Protein AF-A0A925E6M3-F1 (afdb_monomer_lite)

pLDDT: mean 91.38, std 10.56, range [44.16, 97.75]

Secondary structure (DSSP, 8-state):
--S-S---------SS---HHHHHHHHHHH-SS--------HHHHHHHHTT-HHHHHHHHHHHHHHH-------HHHHHHH------HHHHHHH-

Structure (mmCIF, N/CA/C/O backbone):
data_AF-A0A925E6M3-F1
#
_entry.id   AF-A0A925E6M3-F1
#
loop_
_atom_site.group_PDB
_atom_site.id
_atom_site.type_symbol
_atom_site.label_atom_id
_atom_site.label_alt_id
_atom_site.label_comp_id
_atom_site.label_asym_id
_atom_site.label_entity_id
_atom_site.label_seq_id
_atom_site.pdbx_PDB_ins_code
_atom_site.Cartn_x
_atom_site.Cartn_y
_atom_site.Cartn_z
_atom_site.occupancy
_atom_site.B_iso_or_equiv
_atom_site.auth_seq_id
_atom_site.auth_comp_id
_atom_site.auth_asym_id
_atom_site.auth_atom_id
_atom_site.pdbx_PDB_model_num
ATOM 1 N N . GLN A 1 1 ? -27.900 31.670 10.763 1.00 44.34 1 GLN A N 1
ATOM 2 C CA . GLN A 1 1 ? -26.768 30.848 11.242 1.00 44.34 1 GLN A CA 1
ATOM 3 C C . GLN A 1 1 ? -25.836 30.634 10.064 1.00 44.34 1 GLN A C 1
ATOM 5 O O . GLN A 1 1 ? -26.324 30.383 8.970 1.00 44.34 1 GLN A O 1
ATOM 10 N N . SER A 1 2 ? -24.542 30.883 10.255 1.00 44.16 2 SER A N 1
ATOM 11 C CA . SER A 1 2 ? -23.526 30.906 9.200 1.00 44.16 2 SER A CA 1
ATOM 12 C C . SER A 1 2 ? -23.365 29.540 8.536 1.00 44.16 2 SER A C 1
ATOM 14 O O . SER A 1 2 ? -23.251 28.530 9.229 1.00 44.16 2 SER A O 1
ATOM 16 N N . ALA A 1 3 ? -23.275 29.514 7.209 1.00 50.78 3 ALA A N 1
ATOM 17 C CA . ALA A 1 3 ? -22.679 28.387 6.508 1.00 50.78 3 ALA A CA 1
ATOM 18 C C . ALA A 1 3 ? -21.225 28.221 7.002 1.00 50.78 3 ALA A C 1
ATOM 20 O O . ALA A 1 3 ? -20.437 29.151 6.851 1.00 50.78 3 ALA A O 1
ATOM 21 N N . GLY A 1 4 ? -20.885 27.081 7.627 1.00 50.38 4 GLY A N 1
ATOM 22 C CA . GLY A 1 4 ? -19.481 26.695 7.858 1.00 50.38 4 GLY A CA 1
ATOM 23 C C . GLY A 1 4 ? -19.028 26.259 9.262 1.00 50.38 4 GLY A C 1
ATOM 24 O O . GLY A 1 4 ? -17.837 26.352 9.527 1.00 50.38 4 GLY A O 1
ATOM 25 N N . SER A 1 5 ? -19.886 25.774 10.167 1.00 57.53 5 SER A N 1
ATOM 26 C CA . SER A 1 5 ? -19.454 25.372 11.527 1.00 57.53 5 SER A CA 1
ATOM 27 C C . SER A 1 5 ? -19.101 23.884 11.733 1.00 57.53 5 SER A C 1
ATOM 29 O O . SER A 1 5 ? -18.763 23.516 12.855 1.00 57.53 5 SER A O 1
ATOM 31 N N . THR A 1 6 ? -19.138 23.014 10.710 1.00 72.56 6 THR A N 1
ATOM 32 C CA . THR A 1 6 ? -18.886 21.560 10.895 1.00 72.56 6 THR A CA 1
ATOM 33 C C . THR A 1 6 ? -18.013 20.897 9.823 1.00 72.56 6 THR A C 1
ATOM 35 O O . THR A 1 6 ? -18.091 19.682 9.644 1.00 72.56 6 THR A O 1
ATOM 38 N N . ASN A 1 7 ? -17.177 21.644 9.098 1.00 86.06 7 ASN A N 1
ATOM 39 C CA . ASN A 1 7 ? -16.215 21.010 8.192 1.00 86.06 7 ASN A CA 1
ATOM 40 C C . ASN A 1 7 ? -15.096 20.363 9.021 1.00 86.06 7 ASN A C 1
ATOM 42 O O . ASN A 1 7 ? -14.427 21.045 9.794 1.00 86.06 7 ASN A O 1
ATOM 46 N N . GLN A 1 8 ? -14.921 19.050 8.877 1.00 89.06 8 GLN A N 1
ATOM 47 C CA . GLN A 1 8 ? -13.865 18.279 9.531 1.00 89.06 8 GLN A CA 1
ATOM 48 C C . GLN A 1 8 ? -13.007 17.601 8.466 1.00 89.06 8 GLN A C 1
ATOM 50 O O . GLN A 1 8 ? -13.529 17.051 7.497 1.00 89.06 8 GLN A O 1
ATOM 55 N N . GLU A 1 9 ? -11.697 17.621 8.672 1.00 92.25 9 GLU A N 1
ATOM 56 C CA . GLU A 1 9 ? -10.733 16.878 7.868 1.00 92.25 9 GLU A CA 1
ATOM 57 C C . GLU A 1 9 ? -10.230 15.674 8.667 1.00 92.25 9 GLU A C 1
ATOM 59 O O . GLU A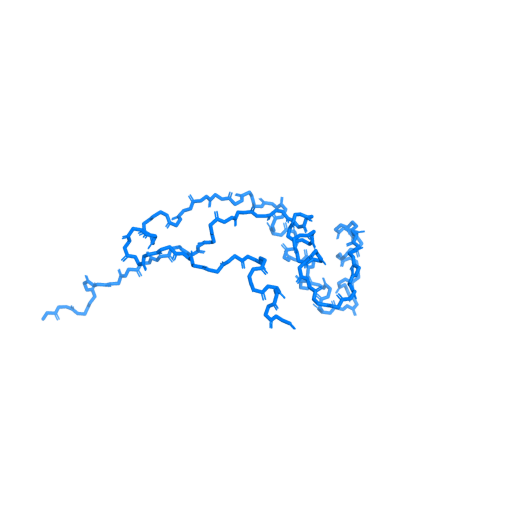 1 9 ? -9.986 15.767 9.878 1.00 92.25 9 GLU A O 1
ATOM 64 N N . TYR A 1 10 ? -10.093 14.542 7.978 1.00 94.50 10 TYR A N 1
ATOM 65 C CA . TYR A 1 10 ? -9.667 13.273 8.554 1.00 94.50 10 TYR A CA 1
ATOM 66 C C . TYR A 1 10 ? -8.610 12.624 7.670 1.00 94.50 10 TYR A C 1
ATOM 68 O O . TYR A 1 10 ? -8.843 12.376 6.486 1.00 94.50 10 TYR A O 1
ATOM 76 N N . THR A 1 11 ? -7.469 12.287 8.265 1.00 94.94 11 THR A N 1
ATOM 77 C CA . THR A 1 11 ? -6.472 11.425 7.627 1.00 94.94 11 THR A CA 1
ATOM 78 C C . THR A 1 11 ? -6.960 9.980 7.682 1.00 94.94 11 THR A C 1
ATOM 80 O O . THR A 1 11 ? -7.442 9.528 8.722 1.00 94.94 11 THR A O 1
ATOM 83 N N . ILE A 1 12 ? -6.869 9.252 6.569 1.00 92.81 12 ILE A N 1
ATOM 84 C CA . ILE A 1 12 ? -7.280 7.846 6.491 1.00 92.81 12 ILE A CA 1
ATOM 85 C C . ILE A 1 12 ? -6.040 6.972 6.322 1.00 92.81 12 ILE A C 1
ATOM 87 O O . ILE A 1 12 ? -5.358 7.061 5.304 1.00 92.81 12 ILE A O 1
ATOM 91 N N . GLN A 1 13 ? -5.783 6.093 7.291 1.00 93.94 13 GLN A N 1
ATOM 92 C CA . GLN A 1 13 ? -4.713 5.095 7.235 1.00 93.94 13 GLN A CA 1
ATOM 93 C C . GLN A 1 13 ? -5.192 3.735 7.739 1.00 93.94 13 GLN A C 1
ATOM 95 O O . GLN A 1 13 ? -6.102 3.633 8.572 1.00 93.94 13 GLN A O 1
ATOM 100 N N . GLY A 1 14 ? -4.559 2.689 7.205 1.00 92.50 14 GLY A N 1
ATOM 101 C CA . GLY A 1 14 ? -4.747 1.306 7.629 1.00 92.50 14 GLY A CA 1
ATOM 102 C C . GLY A 1 14 ? -4.132 1.024 9.001 1.00 92.50 14 GLY A C 1
ATOM 103 O O . GLY A 1 14 ? -3.375 1.824 9.540 1.00 92.50 14 GLY A O 1
ATOM 104 N N . LYS A 1 15 ? -4.460 -0.144 9.565 1.00 91.44 15 LYS A N 1
ATOM 105 C CA . LYS A 1 15 ? -3.902 -0.613 10.847 1.00 91.44 15 LYS A CA 1
ATOM 106 C C . LYS A 1 15 ? -2.434 -1.022 10.761 1.00 91.44 15 LYS A C 1
ATOM 108 O O . LYS A 1 15 ? -1.738 -1.035 11.770 1.00 91.44 15 LYS A O 1
ATOM 113 N N . GLU A 1 16 ? -2.005 -1.395 9.566 1.00 91.06 16 GLU A N 1
ATOM 114 C CA . GLU A 1 16 ? -0.690 -1.938 9.269 1.00 91.06 16 GLU A CA 1
ATOM 115 C C . GLU A 1 16 ? -0.026 -1.013 8.248 1.00 91.06 16 GLU A C 1
ATOM 117 O O . GLU A 1 16 ? -0.671 -0.613 7.274 1.00 91.06 16 GLU A O 1
ATOM 122 N N . SER A 1 17 ? 1.246 -0.687 8.467 1.00 90.44 17 SER A N 1
ATOM 123 C CA . SER A 1 17 ? 2.092 -0.075 7.442 1.00 90.44 17 SER A CA 1
ATOM 124 C C . SER A 1 17 ? 2.930 -1.176 6.804 1.00 90.44 17 SER A C 1
ATOM 126 O O . SER A 1 17 ? 3.342 -2.118 7.483 1.00 90.44 17 SER A O 1
ATOM 128 N N . PHE A 1 18 ? 3.141 -1.074 5.498 1.00 91.56 18 PHE A N 1
ATOM 129 C CA . PHE A 1 18 ? 3.903 -2.047 4.731 1.00 91.56 18 PHE A CA 1
ATOM 130 C C . PHE A 1 18 ? 4.889 -1.322 3.832 1.00 91.56 18 PHE A C 1
ATOM 132 O O . PHE A 1 18 ? 4.517 -0.378 3.128 1.00 91.56 18 PHE A O 1
ATOM 139 N N . ASP A 1 19 ? 6.112 -1.835 3.755 1.00 91.38 19 ASP A N 1
ATOM 140 C CA . ASP A 1 19 ? 6.946 -1.546 2.596 1.00 91.38 19 ASP A CA 1
ATOM 141 C C . ASP A 1 19 ? 6.502 -2.371 1.367 1.00 91.38 19 ASP A C 1
ATOM 143 O O . ASP A 1 19 ? 5.665 -3.281 1.432 1.00 91.38 19 ASP A O 1
ATOM 147 N N . TRP A 1 20 ? 7.076 -2.068 0.200 1.00 91.12 20 TRP A N 1
ATOM 148 C CA . TRP A 1 20 ? 6.753 -2.775 -1.043 1.00 91.12 20 TRP A CA 1
ATOM 149 C C . TRP A 1 20 ? 6.996 -4.284 -0.975 1.00 91.12 20 TRP A C 1
ATOM 151 O O . TRP A 1 20 ? 6.270 -5.057 -1.607 1.00 91.12 20 TRP A O 1
ATOM 161 N N . LYS A 1 21 ? 8.030 -4.716 -0.250 1.00 92.12 21 LYS A N 1
ATOM 162 C CA . LYS A 1 21 ? 8.423 -6.120 -0.139 1.00 92.12 21 LYS A CA 1
ATOM 163 C C . LYS A 1 21 ? 7.449 -6.866 0.765 1.00 92.12 21 LYS A C 1
ATOM 165 O O . LYS A 1 21 ? 7.015 -7.961 0.402 1.00 92.12 21 LYS A O 1
ATOM 170 N N . GLU A 1 22 ? 7.080 -6.277 1.894 1.00 94.44 22 GLU A N 1
ATOM 171 C CA . GLU A 1 22 ? 6.106 -6.820 2.835 1.00 94.44 22 GLU A CA 1
ATOM 172 C C . GLU A 1 22 ? 4.720 -6.902 2.202 1.00 94.44 22 GLU A C 1
ATOM 174 O O . GLU A 1 22 ? 4.128 -7.981 2.188 1.00 94.44 22 GLU A O 1
ATOM 179 N N . ALA A 1 23 ? 4.244 -5.820 1.577 1.00 94.50 23 ALA A N 1
ATOM 180 C CA . ALA A 1 23 ? 2.956 -5.806 0.886 1.00 94.50 23 ALA A CA 1
ATOM 181 C C . ALA A 1 23 ? 2.897 -6.880 -0.211 1.00 94.50 23 ALA A C 1
ATOM 183 O O . ALA A 1 23 ? 1.942 -7.655 -0.284 1.00 94.50 23 ALA A O 1
ATOM 184 N N . SER A 1 24 ? 3.950 -6.985 -1.031 1.00 95.62 24 SER A N 1
ATOM 185 C CA . SER A 1 24 ? 4.031 -7.988 -2.099 1.00 95.62 24 SER A CA 1
ATOM 186 C C . SER A 1 24 ? 4.052 -9.416 -1.548 1.00 95.62 24 SER A C 1
ATOM 188 O O . SER A 1 24 ? 3.380 -10.301 -2.082 1.00 95.62 24 SER A O 1
ATOM 190 N N . LYS A 1 25 ? 4.796 -9.662 -0.463 1.00 95.94 25 LYS A N 1
ATOM 191 C CA . LYS A 1 25 ? 4.834 -10.967 0.209 1.00 95.94 25 LYS A CA 1
ATOM 192 C C . LYS A 1 25 ? 3.461 -11.330 0.778 1.00 95.94 25 LYS A C 1
ATOM 194 O O . LYS A 1 25 ? 2.979 -12.430 0.523 1.00 95.94 25 LYS A O 1
ATOM 199 N N . THR A 1 26 ? 2.817 -10.410 1.493 1.00 96.12 26 THR A N 1
ATOM 200 C CA . THR A 1 26 ? 1.479 -10.610 2.066 1.00 96.12 26 THR A CA 1
ATOM 201 C C . THR A 1 26 ? 0.449 -10.884 0.977 1.00 96.12 26 THR A C 1
ATOM 203 O O . THR A 1 26 ? -0.341 -11.817 1.108 1.00 96.12 26 THR A O 1
ATOM 206 N N . PHE A 1 27 ? 0.489 -10.138 -0.128 1.00 97.12 27 PHE A N 1
ATOM 207 C CA . PHE A 1 27 ? -0.408 -10.356 -1.258 1.00 97.12 27 PHE A CA 1
ATOM 208 C C . PHE A 1 27 ? -0.187 -11.738 -1.889 1.00 97.12 27 PHE A C 1
ATOM 210 O O . PHE A 1 27 ? -1.098 -12.558 -1.955 1.00 97.12 27 PHE A O 1
ATOM 217 N N . THR A 1 28 ? 1.040 -12.045 -2.313 1.00 96.88 28 THR A N 1
ATOM 218 C CA . THR A 1 28 ? 1.335 -13.311 -3.008 1.00 96.88 28 THR A CA 1
ATOM 219 C C . THR A 1 28 ? 1.065 -14.552 -2.159 1.00 96.88 28 THR A C 1
ATOM 221 O O . THR A 1 28 ? 0.630 -15.562 -2.702 1.00 96.88 28 THR A O 1
ATOM 224 N N . ALA A 1 29 ? 1.239 -14.470 -0.836 1.00 95.69 29 ALA A N 1
ATOM 225 C CA . ALA A 1 29 ? 0.930 -15.564 0.084 1.00 95.69 29 ALA A CA 1
ATOM 226 C C . ALA A 1 29 ? -0.577 -15.836 0.253 1.00 95.69 29 ALA A C 1
ATOM 228 O O . ALA A 1 29 ? -0.951 -16.927 0.676 1.00 95.69 29 ALA A O 1
ATOM 229 N N . ASN A 1 30 ? -1.440 -14.859 -0.041 1.00 96.81 30 ASN A N 1
ATOM 230 C CA . ASN A 1 30 ? -2.885 -14.951 0.191 1.00 96.81 30 ASN A CA 1
ATOM 231 C C . ASN A 1 30 ? -3.716 -14.958 -1.102 1.00 96.81 30 ASN A C 1
ATOM 233 O O . ASN A 1 30 ? -4.937 -15.114 -1.043 1.00 96.81 30 ASN A O 1
ATOM 237 N N . TYR A 1 31 ? -3.083 -14.775 -2.263 1.00 97.75 31 TYR A N 1
ATOM 238 C CA . TYR A 1 31 ? -3.772 -14.717 -3.548 1.00 97.75 31 TYR A CA 1
ATOM 239 C C . TYR A 1 31 ? -4.047 -16.118 -4.105 1.00 97.75 31 TYR A C 1
ATOM 241 O O . TYR A 1 31 ? -3.184 -16.992 -4.089 1.00 97.75 31 TYR A O 1
ATOM 249 N N . LYS A 1 32 ? -5.259 -16.338 -4.632 1.00 95.75 32 LYS A N 1
ATOM 250 C CA . LYS A 1 32 ? -5.722 -17.669 -5.078 1.00 95.75 32 LYS A CA 1
ATOM 251 C C . LYS A 1 32 ? -4.949 -18.233 -6.270 1.00 95.75 32 LYS A C 1
ATOM 253 O O . LYS A 1 32 ? -4.948 -19.442 -6.483 1.00 95.75 32 LYS A O 1
ATOM 258 N N . LYS A 1 33 ? -4.359 -17.364 -7.093 1.00 95.12 33 LYS A N 1
ATOM 259 C CA . LYS A 1 33 ? -3.648 -17.745 -8.318 1.00 95.12 33 LYS A CA 1
ATOM 260 C C . LYS A 1 33 ? -2.145 -17.548 -8.135 1.00 95.12 33 LYS A C 1
ATOM 262 O O . LYS A 1 33 ? -1.742 -16.603 -7.458 1.00 95.12 33 LYS A O 1
ATOM 267 N N . PRO A 1 34 ? -1.306 -18.377 -8.777 1.00 91.94 34 PRO A N 1
ATOM 268 C CA . PRO A 1 34 ? 0.133 -18.190 -8.721 1.00 91.94 34 PRO A CA 1
ATOM 269 C C . PRO A 1 34 ? 0.511 -16.848 -9.354 1.00 91.94 34 PRO A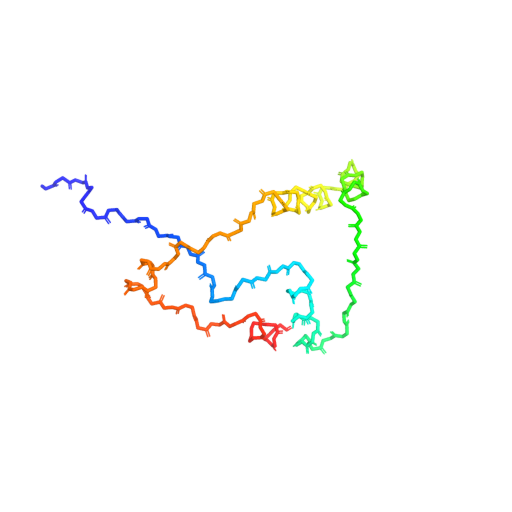 C 1
ATOM 271 O O . PRO A 1 34 ? 0.200 -16.573 -10.513 1.00 91.94 34 PRO A O 1
ATOM 274 N N . VAL A 1 35 ? 1.207 -16.022 -8.583 1.00 94.69 35 VAL A N 1
ATOM 275 C CA . VAL A 1 35 ? 1.738 -14.722 -8.999 1.00 94.69 35 VAL A CA 1
ATOM 276 C C . VAL A 1 35 ? 3.203 -14.637 -8.599 1.00 94.69 35 VAL A C 1
ATOM 278 O O . VAL A 1 35 ? 3.627 -15.231 -7.609 1.00 94.69 35 VAL A O 1
ATOM 281 N N . LYS A 1 36 ? 3.994 -13.914 -9.392 1.00 93.44 36 LYS A N 1
ATOM 282 C CA . LYS A 1 36 ? 5.423 -13.712 -9.144 1.00 93.44 36 LYS A CA 1
ATOM 283 C C . LYS A 1 36 ? 5.689 -12.246 -8.853 1.00 93.44 36 LYS A C 1
ATOM 285 O O . LYS A 1 36 ? 5.059 -11.369 -9.438 1.00 93.44 36 LYS A O 1
ATOM 290 N N . THR A 1 37 ? 6.646 -11.999 -7.974 1.00 93.38 37 THR A N 1
ATOM 291 C CA . THR A 1 37 ? 7.155 -10.664 -7.673 1.00 93.38 37 THR A CA 1
ATOM 292 C C . THR A 1 37 ? 8.487 -10.464 -8.380 1.00 93.38 37 THR A C 1
ATOM 294 O O . THR A 1 37 ? 9.267 -11.402 -8.549 1.00 93.38 37 THR A O 1
ATOM 297 N N . MET A 1 38 ? 8.749 -9.234 -8.812 1.00 91.94 38 MET A N 1
ATOM 298 C CA . MET A 1 38 ? 10.059 -8.834 -9.309 1.00 91.94 38 MET A CA 1
ATOM 299 C C . MET A 1 38 ? 10.445 -7.494 -8.699 1.00 91.94 38 MET A C 1
ATOM 301 O O . MET A 1 38 ? 9.591 -6.639 -8.470 1.00 91.94 38 MET A O 1
ATOM 305 N N . THR A 1 39 ? 11.737 -7.305 -8.462 1.00 92.00 39 THR A N 1
ATOM 306 C CA . THR A 1 39 ? 12.294 -6.030 -8.014 1.00 92.00 39 THR A CA 1
ATOM 307 C C . THR A 1 39 ? 13.105 -5.438 -9.152 1.00 92.00 39 THR A C 1
ATOM 309 O O . THR A 1 39 ? 13.920 -6.128 -9.759 1.00 92.00 39 THR A O 1
ATOM 312 N N . VAL A 1 40 ? 12.884 -4.158 -9.441 1.00 91.50 40 VAL A N 1
ATOM 313 C CA . VAL A 1 40 ? 13.633 -3.419 -10.459 1.00 91.50 40 VAL A CA 1
ATOM 314 C C . VAL A 1 40 ? 14.223 -2.150 -9.847 1.00 91.50 40 VAL A C 1
ATOM 316 O O . VAL A 1 40 ? 13.565 -1.515 -9.019 1.00 91.50 40 VAL A O 1
ATOM 319 N N . PRO A 1 41 ? 15.441 -1.740 -10.238 1.00 94.75 41 PRO A N 1
ATOM 320 C CA . PRO A 1 41 ? 15.982 -0.452 -9.827 1.00 94.75 41 PRO A CA 1
ATOM 321 C C . PRO A 1 41 ? 15.090 0.700 -10.303 1.00 94.75 41 PRO A C 1
ATOM 323 O O . PRO A 1 41 ? 14.639 0.714 -11.451 1.00 94.75 41 PRO A O 1
ATOM 326 N N . LEU A 1 42 ? 14.892 1.715 -9.457 1.00 94.31 42 LEU A N 1
ATOM 327 C CA . LEU A 1 42 ? 14.045 2.868 -9.789 1.00 94.31 42 LEU A CA 1
ATOM 328 C C . LEU A 1 42 ? 14.525 3.608 -11.050 1.00 94.31 42 LEU A C 1
ATOM 330 O O . LEU A 1 42 ? 13.706 4.0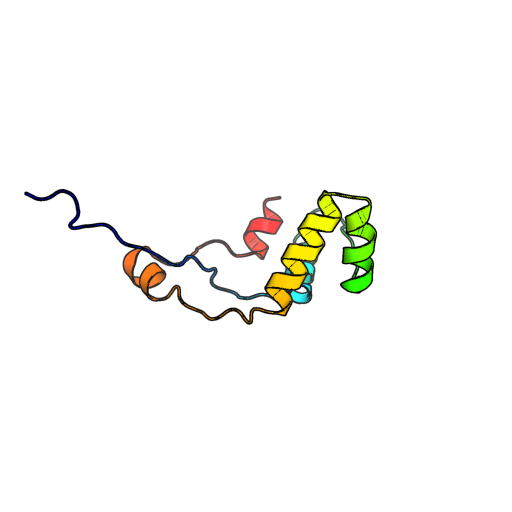84 -11.829 1.00 94.31 42 LEU A O 1
ATOM 334 N N . GLY A 1 43 ? 15.841 3.676 -11.279 1.00 96.12 43 GLY A N 1
ATOM 335 C CA . GLY A 1 43 ? 16.409 4.278 -12.491 1.00 96.12 43 GLY A CA 1
ATOM 336 C C . GLY A 1 43 ? 15.962 3.567 -13.772 1.00 96.12 43 GLY A C 1
ATOM 337 O O . GLY A 1 43 ? 15.558 4.224 -14.729 1.00 96.12 43 GLY A O 1
ATOM 338 N N . LEU A 1 44 ? 15.940 2.229 -13.759 1.00 95.94 44 LEU A N 1
ATOM 339 C CA . LEU A 1 44 ? 15.442 1.435 -14.882 1.00 95.94 44 LEU A CA 1
ATOM 340 C C . LEU A 1 44 ? 13.936 1.642 -15.079 1.00 95.94 44 LEU A C 1
ATOM 342 O O . LEU A 1 44 ? 13.486 1.837 -16.203 1.00 95.94 44 LEU A O 1
ATOM 346 N N . LEU A 1 45 ? 13.160 1.664 -13.991 1.00 95.25 45 LEU A N 1
ATOM 347 C CA . LEU A 1 45 ? 11.718 1.912 -14.058 1.00 95.25 45 LEU A CA 1
ATOM 348 C C . LEU A 1 45 ? 11.399 3.298 -14.649 1.00 95.25 45 LEU A C 1
ATOM 350 O O . LEU A 1 45 ? 10.505 3.417 -15.484 1.00 95.25 45 LEU A O 1
ATOM 354 N N . LYS A 1 46 ? 12.170 4.330 -14.281 1.00 96.44 46 LYS A N 1
ATOM 355 C CA . LYS A 1 46 ? 12.070 5.680 -14.861 1.00 96.44 46 LYS A CA 1
ATOM 356 C C . LYS A 1 46 ? 12.400 5.695 -16.353 1.00 96.44 46 LYS A C 1
ATOM 358 O O . LYS A 1 46 ? 11.665 6.312 -17.117 1.00 96.44 46 LYS A O 1
ATOM 363 N N . PHE A 1 47 ? 13.459 4.997 -16.767 1.00 97.19 47 PHE A N 1
ATOM 364 C CA . PHE A 1 47 ? 13.826 4.874 -18.179 1.00 97.19 47 PHE A CA 1
ATOM 365 C C . PHE A 1 47 ? 12.716 4.200 -18.996 1.00 97.19 47 PHE A C 1
ATOM 367 O O . PHE A 1 47 ? 12.299 4.729 -20.021 1.00 97.19 47 PHE A O 1
ATOM 374 N N . LEU A 1 48 ? 12.166 3.085 -18.505 1.00 95.56 48 LEU A N 1
ATOM 375 C CA . LEU A 1 48 ? 11.023 2.414 -19.135 1.00 95.56 48 LEU A CA 1
ATOM 376 C C . LEU A 1 48 ? 9.770 3.303 -19.170 1.00 95.56 48 LEU A C 1
ATOM 378 O O . LEU A 1 48 ? 8.958 3.195 -20.089 1.00 95.56 48 LEU A O 1
ATOM 382 N N . GLY A 1 49 ? 9.627 4.208 -18.200 1.00 96.31 49 GLY A N 1
ATOM 383 C CA . GLY A 1 49 ? 8.574 5.218 -18.171 1.00 96.31 49 GLY A CA 1
ATOM 384 C C . GLY A 1 49 ? 8.586 6.171 -19.366 1.00 96.31 49 GLY A C 1
ATOM 385 O O . GLY A 1 49 ? 7.524 6.634 -19.763 1.00 96.31 49 GLY A O 1
ATOM 386 N N . LEU A 1 50 ? 9.735 6.401 -20.010 1.00 96.75 50 LEU A N 1
ATOM 387 C CA . LEU A 1 50 ? 9.807 7.228 -21.223 1.00 96.75 50 LEU A CA 1
ATOM 388 C C . LEU A 1 50 ? 9.037 6.618 -22.405 1.00 96.75 50 LEU A C 1
ATOM 390 O O . LEU A 1 50 ? 8.621 7.339 -23.306 1.00 96.75 50 LEU A O 1
ATOM 394 N N . PHE A 1 51 ? 8.825 5.300 -22.385 1.00 97.06 51 PHE A N 1
ATOM 395 C CA . PHE A 1 51 ? 8.168 4.550 -23.458 1.00 97.06 51 PHE A CA 1
ATOM 396 C C . PHE A 1 51 ? 6.789 4.009 -23.057 1.00 97.06 51 PHE A C 1
ATOM 398 O O . PHE A 1 51 ? 6.075 3.454 -23.889 1.00 97.06 51 PHE A O 1
ATOM 405 N N . SER A 1 52 ? 6.399 4.131 -21.783 1.00 96.62 52 SER A N 1
ATOM 406 C CA . SER A 1 52 ? 5.137 3.597 -21.271 1.00 96.62 52 SER A CA 1
ATOM 407 C C . SER A 1 52 ? 4.567 4.465 -20.160 1.00 96.62 52 SER A C 1
ATOM 409 O O . SER A 1 52 ? 5.120 4.543 -19.063 1.00 96.62 52 SER A O 1
ATOM 411 N N . GLN A 1 53 ? 3.380 5.022 -20.405 1.00 95.38 53 GLN A N 1
ATOM 412 C CA . GLN A 1 53 ? 2.685 5.875 -19.440 1.00 95.38 53 GLN A CA 1
ATOM 413 C C . GLN A 1 53 ? 2.375 5.153 -18.122 1.00 95.38 53 GLN A C 1
ATOM 415 O O . GLN A 1 53 ? 2.439 5.748 -17.047 1.00 95.38 53 GLN A O 1
ATOM 420 N N . LYS A 1 54 ? 2.090 3.845 -18.184 1.00 95.00 54 LYS A N 1
ATOM 421 C CA . LYS A 1 54 ? 1.867 3.018 -16.989 1.00 95.00 54 LYS A CA 1
ATOM 422 C C . LYS A 1 54 ? 3.135 2.922 -16.138 1.00 95.00 54 LYS A C 1
ATOM 424 O O . LYS A 1 54 ? 3.071 3.078 -14.922 1.00 95.00 54 LYS A O 1
ATOM 429 N N . MET A 1 55 ? 4.283 2.707 -16.781 1.00 94.94 55 MET A N 1
ATOM 430 C CA . MET A 1 55 ? 5.576 2.626 -16.093 1.00 94.94 55 MET A CA 1
ATOM 431 C C . MET A 1 55 ? 6.018 3.994 -15.577 1.00 94.94 55 MET A C 1
ATOM 433 O O . MET A 1 55 ? 6.541 4.078 -14.472 1.00 94.94 55 MET A O 1
ATOM 437 N N . PHE A 1 56 ? 5.747 5.069 -16.324 1.00 96.44 56 PHE A N 1
ATOM 438 C CA . PHE A 1 56 ? 5.994 6.441 -15.884 1.00 96.44 56 PHE A CA 1
ATOM 439 C C . PHE A 1 56 ? 5.243 6.753 -14.589 1.00 96.44 56 PHE A C 1
ATOM 441 O O . PHE A 1 56 ? 5.840 7.213 -13.616 1.00 96.44 56 PHE A O 1
ATOM 448 N N . TYR A 1 57 ? 3.948 6.435 -14.550 1.00 96.00 57 TYR A N 1
ATOM 449 C CA . TYR A 1 57 ? 3.124 6.601 -13.358 1.00 96.00 57 TYR A CA 1
ATOM 450 C C . TYR A 1 57 ? 3.655 5.774 -12.177 1.00 96.00 57 TYR A C 1
ATOM 452 O O . TYR A 1 57 ? 3.881 6.320 -11.096 1.00 96.00 57 TYR A O 1
ATOM 460 N N . GLY A 1 58 ? 3.952 4.489 -12.402 1.00 94.19 58 GLY A N 1
ATOM 461 C CA . GLY A 1 58 ? 4.541 3.619 -11.380 1.00 94.19 58 GLY A CA 1
ATOM 462 C C . GLY A 1 58 ? 5.870 4.154 -10.834 1.00 94.19 58 GLY A C 1
ATOM 463 O O . GLY A 1 58 ? 6.058 4.214 -9.621 1.00 94.19 58 GLY A O 1
ATOM 464 N N . ALA A 1 59 ? 6.763 4.633 -11.706 1.00 95.75 59 ALA A N 1
ATOM 465 C CA . ALA A 1 59 ? 8.045 5.217 -11.313 1.00 95.75 59 ALA A CA 1
ATOM 466 C C . ALA A 1 59 ? 7.876 6.424 -10.379 1.00 95.75 59 ALA A C 1
ATOM 468 O O . ALA A 1 59 ? 8.641 6.581 -9.427 1.00 95.75 59 ALA A O 1
ATOM 469 N N . ARG A 1 60 ? 6.874 7.274 -10.639 1.00 95.75 60 ARG A N 1
ATOM 470 C CA . ARG A 1 60 ? 6.586 8.463 -9.825 1.00 95.75 60 ARG A CA 1
ATOM 471 C C . ARG A 1 60 ? 6.018 8.100 -8.456 1.00 95.75 60 ARG A C 1
ATOM 473 O O . ARG A 1 60 ? 6.436 8.710 -7.476 1.00 95.75 60 ARG A O 1
ATOM 480 N N . ILE A 1 61 ? 5.152 7.087 -8.374 1.00 93.69 61 ILE A N 1
ATOM 481 C CA . ILE A 1 61 ? 4.665 6.564 -7.087 1.00 93.69 61 ILE A CA 1
ATOM 482 C C . ILE A 1 61 ? 5.829 6.003 -6.271 1.00 93.69 61 ILE A C 1
ATOM 484 O O . ILE A 1 61 ? 6.021 6.409 -5.128 1.00 93.69 61 ILE A O 1
ATOM 488 N N . CYS A 1 62 ? 6.637 5.113 -6.858 1.00 92.81 62 CYS A N 1
ATOM 489 C CA . CYS A 1 62 ? 7.774 4.521 -6.155 1.00 92.81 62 CYS A CA 1
ATOM 490 C C . CYS A 1 62 ? 8.765 5.592 -5.683 1.00 92.81 62 CYS A C 1
ATOM 492 O O . CYS A 1 62 ? 9.264 5.522 -4.565 1.00 92.81 62 CYS A O 1
ATOM 494 N N . GLU A 1 63 ? 9.038 6.604 -6.509 1.00 94.50 63 GLU A N 1
ATOM 495 C CA . GLU A 1 63 ? 9.892 7.725 -6.120 1.00 94.50 63 GLU A CA 1
ATOM 496 C C . GLU A 1 63 ? 9.319 8.525 -4.945 1.00 94.50 63 GLU A C 1
ATOM 498 O O . GLU A 1 63 ? 10.071 8.862 -4.031 1.00 94.50 63 GLU A O 1
ATOM 503 N N . ALA A 1 64 ? 8.021 8.839 -4.971 1.00 92.31 64 ALA A N 1
ATOM 504 C CA . ALA A 1 64 ? 7.365 9.581 -3.900 1.00 92.31 64 ALA A CA 1
ATOM 505 C C . ALA A 1 64 ? 7.388 8.792 -2.584 1.00 92.31 64 ALA A C 1
ATOM 507 O O . ALA A 1 64 ? 7.802 9.329 -1.561 1.00 92.31 64 ALA A O 1
ATOM 508 N N . MET A 1 65 ? 7.041 7.504 -2.630 1.00 89.81 65 MET A N 1
ATOM 509 C CA . MET A 1 65 ? 7.034 6.635 -1.451 1.00 89.81 65 MET A CA 1
ATOM 510 C C . MET A 1 65 ? 8.437 6.418 -0.874 1.00 89.81 65 MET A C 1
ATOM 512 O O . MET A 1 65 ? 8.609 6.469 0.335 1.00 89.81 65 MET A O 1
ATOM 516 N N . ASN A 1 66 ? 9.472 6.278 -1.709 1.00 89.06 66 ASN A N 1
ATOM 517 C CA . ASN A 1 66 ? 10.850 6.136 -1.217 1.00 89.06 66 ASN A CA 1
ATOM 518 C C . ASN A 1 66 ? 11.381 7.399 -0.516 1.00 89.06 66 ASN A C 1
ATOM 520 O O . ASN A 1 66 ? 12.340 7.320 0.247 1.00 89.06 66 ASN A O 1
ATOM 524 N N . LYS A 1 67 ? 10.807 8.569 -0.813 1.00 90.19 67 LYS A N 1
ATOM 525 C CA . LYS A 1 67 ? 11.189 9.856 -0.213 1.00 90.19 67 LYS A CA 1
ATOM 526 C C . LYS A 1 67 ? 10.321 10.227 0.989 1.00 90.19 67 LYS A C 1
ATOM 528 O O . LYS A 1 67 ? 10.654 11.181 1.687 1.00 90.19 67 LYS A O 1
ATOM 533 N N . TYR A 1 68 ? 9.230 9.502 1.219 1.00 85.94 68 TYR A N 1
ATOM 534 C CA . TYR A 1 68 ? 8.260 9.805 2.257 1.00 85.94 68 TYR A CA 1
ATOM 535 C C . TYR A 1 68 ? 8.180 8.652 3.263 1.00 85.94 68 TYR A C 1
ATOM 537 O O . TYR A 1 68 ? 7.499 7.660 3.002 1.00 85.94 68 TYR A O 1
ATOM 545 N N . PRO A 1 69 ? 8.863 8.754 4.416 1.00 81.50 69 PRO A N 1
ATOM 546 C CA . PRO A 1 69 ? 8.613 7.838 5.517 1.00 81.50 69 PRO A CA 1
ATOM 547 C C . PRO A 1 69 ? 7.217 8.132 6.078 1.00 81.50 69 PRO A C 1
ATOM 549 O O . PRO A 1 69 ? 6.989 9.202 6.648 1.00 81.50 69 PRO A O 1
ATOM 552 N N . GLU A 1 70 ? 6.281 7.202 5.884 1.00 84.44 70 GLU A N 1
ATOM 553 C CA . GLU A 1 70 ? 4.916 7.333 6.392 1.00 84.44 70 GLU A CA 1
ATOM 554 C C . GLU A 1 70 ? 4.927 7.503 7.918 1.00 84.44 70 GLU A C 1
ATOM 556 O O . GLU A 1 70 ? 5.557 6.731 8.644 1.00 84.44 70 GLU A O 1
ATOM 561 N N . LYS A 1 71 ? 4.218 8.524 8.406 1.00 90.31 71 LYS A N 1
ATOM 562 C CA . LYS A 1 71 ? 3.925 8.708 9.829 1.00 90.31 71 LYS A CA 1
ATOM 563 C C . LYS A 1 71 ? 2.461 8.387 10.079 1.00 90.31 71 LYS A C 1
ATOM 565 O O . LYS A 1 71 ? 1.607 8.665 9.242 1.00 90.31 71 LYS A O 1
ATOM 570 N N . PHE A 1 72 ? 2.168 7.810 11.238 1.00 93.06 72 PHE A N 1
ATOM 571 C CA . PHE A 1 72 ? 0.791 7.561 11.639 1.00 93.06 72 PHE A CA 1
ATOM 572 C C . PHE A 1 72 ? 0.132 8.857 12.133 1.00 93.06 72 PHE A C 1
ATOM 574 O O . PHE A 1 72 ? 0.605 9.469 13.087 1.00 93.06 72 PHE A O 1
ATOM 581 N N . GLU A 1 73 ? -0.965 9.254 11.490 1.00 94.94 73 GLU A N 1
ATOM 582 C CA . GLU A 1 73 ? -1.695 10.509 11.726 1.00 94.94 73 GLU A CA 1
ATOM 583 C C . GLU A 1 73 ? -3.219 10.293 11.855 1.00 94.94 73 GLU A C 1
ATOM 585 O O . GLU A 1 73 ? -3.980 11.234 12.070 1.00 94.94 73 GLU A O 1
ATOM 590 N N . SER A 1 74 ? -3.693 9.045 11.768 1.00 95.75 74 SER A N 1
ATOM 591 C CA . SER A 1 74 ? -5.130 8.713 11.742 1.00 95.75 74 SER A CA 1
ATOM 592 C C . SER A 1 74 ? -5.742 8.432 13.118 1.00 95.75 74 SER A C 1
ATOM 594 O O . SER A 1 74 ? -6.846 7.897 13.208 1.00 95.75 74 SER A O 1
ATOM 596 N N . GLU A 1 75 ? -5.062 8.801 14.207 1.00 95.50 75 GLU A N 1
ATOM 597 C CA . GLU A 1 75 ? -5.556 8.567 15.569 1.00 95.50 75 GLU A CA 1
ATOM 598 C C . GLU A 1 75 ? -6.906 9.259 15.819 1.00 95.50 75 GLU A C 1
ATOM 600 O O . GLU A 1 75 ? -7.831 8.635 16.342 1.00 95.50 75 GLU A O 1
ATOM 605 N N . LYS A 1 76 ? -7.043 10.528 15.402 1.00 95.25 76 LYS A N 1
ATOM 606 C CA . LYS A 1 76 ? -8.306 11.282 15.500 1.00 95.25 76 LYS A CA 1
ATOM 607 C C . LYS A 1 76 ? -9.424 10.560 14.748 1.00 95.25 76 LYS A C 1
ATOM 609 O O . LYS A 1 76 ? -10.479 10.287 15.313 1.00 95.25 76 LYS A O 1
ATOM 614 N N . THR A 1 77 ? -9.158 10.197 13.496 1.00 96.38 77 THR A N 1
ATOM 615 C CA . THR A 1 77 ? -10.089 9.465 12.633 1.00 96.38 77 THR A CA 1
ATOM 616 C C . THR A 1 77 ? -10.554 8.174 13.290 1.00 96.38 77 THR A C 1
ATOM 618 O O . THR A 1 77 ? -11.745 7.897 13.317 1.00 96.38 77 THR A O 1
ATOM 621 N N . TRP A 1 78 ? -9.644 7.396 13.874 1.00 96.25 78 TRP A N 1
ATOM 622 C CA . TRP A 1 78 ? -9.999 6.131 14.511 1.00 96.25 78 TRP A CA 1
ATOM 623 C C . TRP A 1 78 ? -10.844 6.305 15.770 1.00 96.25 78 TRP A C 1
ATOM 625 O O . TRP A 1 78 ? -11.717 5.476 16.027 1.00 96.25 78 TRP A O 1
ATOM 635 N N . LYS A 1 79 ? -10.594 7.362 16.552 1.00 95.94 79 LYS A N 1
ATOM 636 C CA . LYS A 1 79 ? -11.387 7.682 17.746 1.00 95.94 79 LYS A CA 1
ATOM 637 C C . LYS A 1 79 ? -12.797 8.149 17.390 1.00 95.94 79 LYS A C 1
ATOM 639 O O . LYS A 1 79 ? -13.738 7.779 18.081 1.00 95.94 79 LYS A O 1
ATOM 644 N N . GLU A 1 80 ? -12.937 8.948 16.335 1.00 95.56 80 GLU A N 1
ATOM 645 C CA . GLU A 1 80 ? -14.210 9.592 15.983 1.00 95.56 80 GLU A CA 1
ATOM 646 C C . GLU A 1 80 ? -15.060 8.771 15.004 1.00 95.56 80 GLU A C 1
ATOM 648 O O . GLU A 1 80 ? -16.281 8.739 15.131 1.00 95.56 80 GLU A O 1
ATOM 653 N N . LEU A 1 81 ? -14.430 8.096 14.040 1.00 95.25 81 LEU A N 1
ATOM 654 C CA . LEU A 1 81 ? -15.104 7.365 12.957 1.00 95.25 81 LEU A CA 1
ATOM 655 C C . LEU A 1 81 ? -14.936 5.842 13.057 1.00 95.25 81 LEU A C 1
ATOM 657 O O . LEU A 1 81 ? -15.571 5.098 12.311 1.00 95.25 81 LEU A O 1
ATOM 661 N N . GLY A 1 82 ? -14.095 5.369 13.979 1.00 95.00 82 GLY A N 1
ATOM 662 C CA . GLY A 1 82 ? -13.770 3.957 14.141 1.00 95.00 82 GLY A CA 1
ATOM 663 C C . GLY A 1 82 ? -12.564 3.504 13.315 1.00 95.00 82 GLY A C 1
ATOM 664 O O . GLY A 1 82 ? -12.037 4.208 12.453 1.00 95.00 82 GLY A O 1
ATOM 665 N N . GLN A 1 83 ? -12.093 2.294 13.613 1.00 95.44 83 GLN A N 1
ATOM 666 C CA . GLN A 1 83 ? -10.897 1.726 12.992 1.00 95.44 83 GLN A CA 1
ATOM 667 C C . GLN A 1 83 ? -11.221 0.906 11.729 1.00 95.44 83 GLN A C 1
ATOM 669 O O . GLN A 1 83 ? -12.276 0.269 11.668 1.00 95.44 83 GLN A O 1
ATOM 674 N N . PRO A 1 84 ? -10.280 0.793 10.770 1.00 94.25 84 PRO A N 1
ATOM 675 C CA . PRO A 1 84 ? -10.406 -0.120 9.635 1.00 94.25 84 PRO A CA 1
ATOM 676 C C . PRO A 1 84 ? -10.601 -1.580 10.073 1.00 94.25 84 PRO A C 1
ATOM 678 O O . PRO A 1 84 ? -9.939 -2.057 10.997 1.00 94.25 84 PRO A O 1
ATOM 681 N N . VAL A 1 85 ? -11.481 -2.319 9.393 1.00 93.56 85 VAL A N 1
ATOM 682 C CA . VAL A 1 85 ? -11.813 -3.718 9.746 1.00 93.56 85 VAL A CA 1
ATOM 683 C C . VAL A 1 85 ? -11.250 -4.766 8.783 1.00 93.56 85 VAL A C 1
ATOM 685 O O . VAL A 1 85 ? -11.282 -5.948 9.099 1.00 93.56 85 VAL A O 1
ATOM 688 N N . ILE A 1 86 ? -10.732 -4.354 7.623 1.00 94.12 86 ILE A N 1
ATOM 689 C CA . ILE A 1 86 ? -10.187 -5.252 6.593 1.00 94.12 86 ILE A CA 1
ATOM 690 C C . ILE A 1 86 ? -8.661 -5.128 6.579 1.00 94.12 86 ILE A C 1
ATOM 692 O O . ILE A 1 86 ? -8.147 -4.018 6.450 1.00 94.12 86 ILE A O 1
ATOM 696 N N . SER A 1 87 ? -7.948 -6.254 6.672 1.00 94.75 87 SER A N 1
ATOM 697 C CA . SER A 1 87 ? -6.498 -6.315 6.430 1.00 94.75 87 SER A CA 1
ATOM 698 C C . SER A 1 87 ? -6.171 -6.515 4.943 1.00 94.75 87 SER A C 1
ATOM 700 O O . SER A 1 87 ? -7.020 -6.940 4.151 1.00 94.75 87 SER A O 1
AT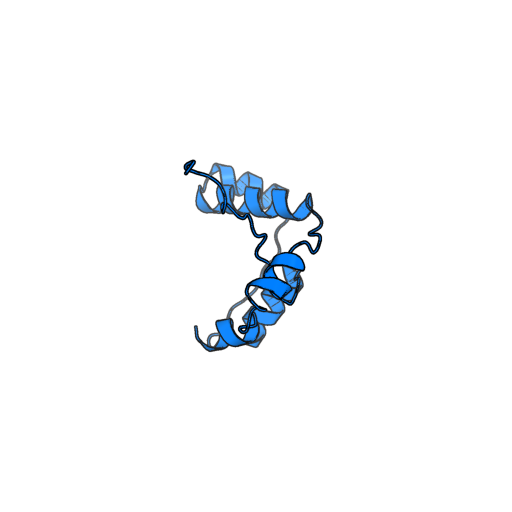OM 702 N N . LEU A 1 88 ? -4.909 -6.294 4.552 1.00 95.44 88 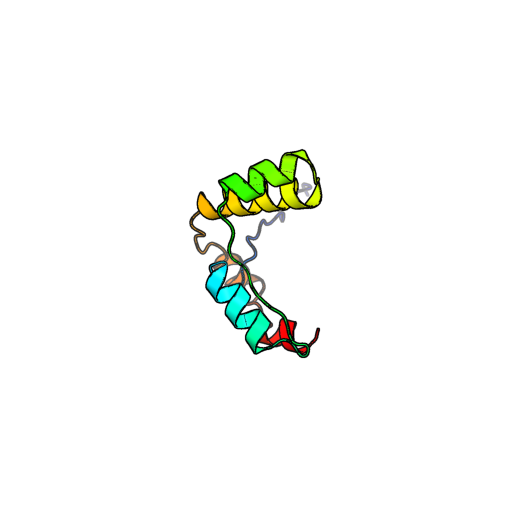LEU A N 1
ATOM 703 C CA . LEU A 1 88 ? -4.443 -6.614 3.193 1.00 95.44 88 LEU A CA 1
ATOM 704 C C . LEU A 1 88 ? -4.658 -8.101 2.860 1.00 95.44 88 LEU A C 1
ATOM 706 O O . LEU A 1 88 ? -5.026 -8.448 1.735 1.00 95.44 88 LEU A O 1
ATOM 710 N N . SER A 1 89 ? -4.472 -8.983 3.844 1.00 95.25 89 SER A N 1
ATOM 711 C CA . SER A 1 89 ? -4.680 -10.421 3.668 1.00 95.25 89 SER A CA 1
ATOM 712 C C . SER A 1 89 ? -6.154 -10.766 3.412 1.00 95.25 89 SER A C 1
ATOM 714 O O . SER A 1 89 ? -6.451 -11.531 2.492 1.00 95.25 89 SER A O 1
ATOM 716 N N . ASP A 1 90 ? -7.080 -10.151 4.157 1.00 95.94 90 ASP A N 1
ATOM 717 C CA . ASP A 1 90 ? -8.524 -10.374 4.013 1.00 95.94 90 ASP A CA 1
ATOM 718 C C . ASP A 1 90 ? -9.027 -9.896 2.658 1.00 95.94 90 ASP A C 1
ATOM 720 O O . ASP A 1 90 ? -9.838 -10.564 2.017 1.00 95.94 90 ASP A O 1
ATOM 724 N N . TYR A 1 91 ? -8.527 -8.743 2.212 1.00 95.44 91 TYR A N 1
ATOM 725 C CA . TYR A 1 91 ? -8.816 -8.223 0.886 1.00 95.44 91 TYR A CA 1
ATOM 726 C C . TYR A 1 91 ? -8.306 -9.171 -0.204 1.00 95.44 91 TYR A C 1
ATOM 728 O O . TYR A 1 91 ? -9.060 -9.560 -1.093 1.00 95.44 91 TYR A O 1
ATOM 736 N N . THR A 1 92 ? -7.051 -9.612 -0.099 1.00 96.44 92 THR A N 1
ATOM 737 C CA . THR A 1 92 ? -6.417 -10.450 -1.124 1.00 96.44 92 THR A CA 1
ATOM 738 C C . THR A 1 92 ? -7.117 -11.801 -1.297 1.00 96.44 92 THR A C 1
ATOM 740 O O . THR A 1 92 ? -7.274 -12.266 -2.424 1.00 96.44 92 THR A O 1
ATOM 743 N N . LYS A 1 93 ? -7.614 -12.406 -0.210 1.00 96.31 93 LYS A N 1
ATOM 744 C CA . LYS A 1 93 ? -8.391 -13.660 -0.260 1.00 96.31 93 LYS A CA 1
ATOM 745 C C . LYS A 1 93 ? -9.732 -13.515 -0.993 1.00 96.31 93 LYS A C 1
ATOM 747 O O . LYS A 1 93 ? -10.286 -14.514 -1.462 1.00 96.31 93 LYS A O 1
ATOM 752 N N . LYS A 1 94 ? -10.284 -12.298 -1.070 1.00 95.69 94 LYS A N 1
ATOM 753 C CA . LYS A 1 94 ? -11.560 -12.011 -1.748 1.00 95.69 94 LYS A CA 1
ATOM 754 C C . LYS A 1 94 ? -11.403 -11.785 -3.254 1.00 95.69 94 LYS A C 1
ATOM 756 O O . LYS A 1 94 ? -12.383 -11.984 -3.967 1.00 95.69 94 LYS A O 1
ATOM 761 N N . LEU A 1 95 ? -10.203 -11.429 -3.721 1.00 93.44 95 LEU A N 1
ATOM 762 C CA . LEU A 1 95 ? -9.857 -11.347 -5.148 1.00 93.44 95 LEU 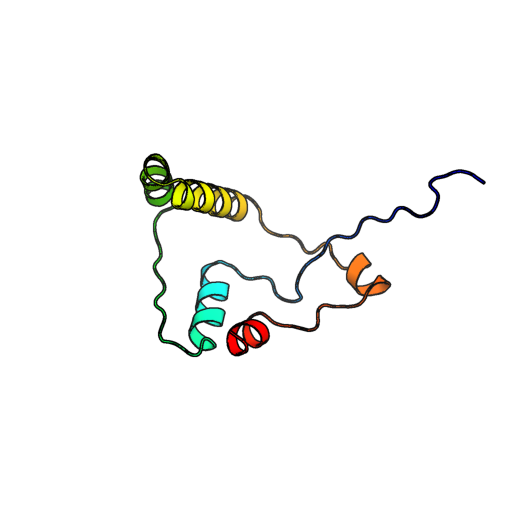A CA 1
ATOM 763 C C . LEU A 1 95 ? -9.789 -12.733 -5.814 1.00 93.44 95 LEU A C 1
ATOM 765 O O . LEU A 1 95 ? -9.841 -12.778 -7.061 1.00 93.44 95 LEU A O 1
#

Sequence (95 aa):
QSAGSTNQEYTIQGKESFDWKEASKTFTANYKKPVKTMTVPLGLLKFLGLFSQKMFYGARICEAMNKYPEKFESEKTWKELGQPVISLSDYTKKL

Foldseek 3Di:
DDPDDDDDDADDDAPDDDDPVRLVVLLCVQAPDHDDDDDDPLVVLCVVCVVDVVSVVVSVVVVVPVVDDDDDDRPVVCVPVNHDDDDSNNVSNVD

Radius of gyration: 18.12 Å; chains: 1; bounding box: 43×49×41 Å